Protein AF-T1DF82-F1 (afdb_monomer_lite)

Secondary structure (DSSP, 8-state):
---SSHHHHHHHHHHHHHHHHHHHHHSTT-HHHHHHHTTTT--TTT---------SGGGTT--HHHHHHHHHHTTS-S--EE-TTS-EE-HHHHS---

Organism: NCBI:txid410659

Sequence (98 aa):
MLDRENAQQQEALGIVGVNLLYGAFFYHYEPEILLKSLMDGISAERIEIDMIEFTGIEFRHVDNRIMSLRLVELGLSAAAMFGPSGEVLQPSEVLHKR

Structure (mmCIF, N/CA/C/O backbone):
data_AF-T1DF82-F1
#
_entry.id   AF-T1DF82-F1
#
loop_
_atom_site.group_PDB
_atom_site.id
_atom_site.type_symbol
_atom_site.label_atom_id
_atom_site.label_alt_id
_atom_site.label_comp_id
_atom_site.label_asym_id
_atom_site.label_entity_id
_atom_site.label_seq_id
_atom_site.pdbx_PDB_ins_code
_atom_site.Cartn_x
_atom_site.Cartn_y
_atom_site.Cartn_z
_atom_site.occupancy
_atom_site.B_iso_or_equiv
_atom_site.auth_seq_id
_atom_site.auth_comp_id
_atom_site.auth_asym_id
_atom_site.auth_atom_id
_atom_site.pdbx_PDB_model_num
ATOM 1 N N . MET A 1 1 ? -6.522 5.742 6.526 1.00 90.44 1 MET A N 1
ATOM 2 C CA . MET A 1 1 ? -6.673 5.222 7.909 1.00 90.44 1 MET A CA 1
ATOM 3 C C . MET A 1 1 ? -8.142 5.026 8.201 1.00 90.44 1 MET A C 1
ATOM 5 O O . MET A 1 1 ? -8.916 5.922 7.885 1.00 90.44 1 MET A O 1
ATOM 9 N N . LEU A 1 2 ? -8.508 3.888 8.787 1.00 90.25 2 LEU A N 1
ATOM 10 C CA . LEU A 1 2 ? -9.908 3.527 9.035 1.00 90.25 2 LEU A CA 1
ATOM 11 C C . LEU A 1 2 ? -10.241 3.448 10.535 1.00 90.25 2 LEU A C 1
ATOM 13 O O . LEU A 1 2 ? -11.387 3.679 10.925 1.00 90.25 2 LEU A O 1
ATOM 17 N N . ASP A 1 3 ? -9.231 3.218 11.381 1.00 94.25 3 ASP A N 1
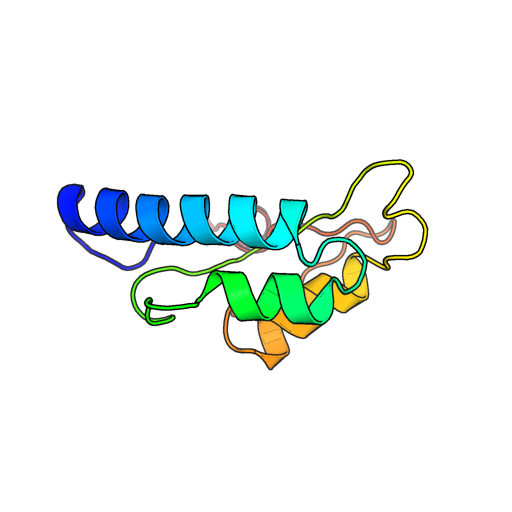ATOM 18 C CA . ASP A 1 3 ? -9.352 3.362 12.834 1.00 94.25 3 ASP A CA 1
ATOM 19 C C . ASP A 1 3 ? -9.765 4.795 13.221 1.00 94.25 3 ASP A C 1
ATOM 21 O O . ASP A 1 3 ? -9.330 5.776 12.612 1.00 94.25 3 ASP A O 1
ATOM 25 N N . ARG A 1 4 ? -10.597 4.929 14.262 1.00 93.75 4 ARG A N 1
ATOM 26 C CA . ARG A 1 4 ? -11.140 6.229 14.706 1.00 93.75 4 ARG A CA 1
ATOM 27 C C . ARG A 1 4 ? -10.236 6.963 15.689 1.00 93.75 4 ARG A C 1
ATOM 29 O O . ARG A 1 4 ? -10.264 8.190 15.737 1.00 93.75 4 ARG A O 1
ATOM 36 N N . GLU A 1 5 ? -9.478 6.225 16.494 1.00 96.38 5 GLU A N 1
ATOM 37 C CA . GLU A 1 5 ? -8.627 6.791 17.536 1.00 96.38 5 GLU A CA 1
ATOM 38 C C . GLU A 1 5 ? -7.166 6.861 17.091 1.00 96.38 5 GLU A C 1
ATOM 40 O O . GLU A 1 5 ? -6.616 5.902 16.552 1.00 96.38 5 GLU A O 1
ATOM 45 N N . ASN A 1 6 ? -6.497 7.973 17.403 1.00 96.00 6 ASN A N 1
ATOM 46 C CA . ASN A 1 6 ? -5.093 8.189 17.036 1.00 96.00 6 ASN A CA 1
ATOM 47 C C . ASN A 1 6 ? -4.157 7.088 17.562 1.00 96.00 6 ASN A C 1
ATOM 49 O O . ASN A 1 6 ? -3.204 6.726 16.882 1.00 96.00 6 ASN A O 1
ATOM 53 N N . ALA A 1 7 ? -4.415 6.551 18.759 1.00 97.31 7 ALA A N 1
ATOM 54 C CA . ALA A 1 7 ? -3.599 5.479 19.330 1.00 97.31 7 ALA A CA 1
ATOM 55 C C . ALA A 1 7 ? -3.683 4.190 18.493 1.00 97.31 7 ALA A C 1
ATOM 57 O O . ALA A 1 7 ? -2.660 3.576 18.199 1.00 97.31 7 ALA A O 1
ATOM 58 N N . GLN A 1 8 ? -4.888 3.829 18.046 1.00 96.12 8 GLN A N 1
ATOM 59 C CA . GLN A 1 8 ? -5.122 2.664 17.188 1.00 96.12 8 GLN A CA 1
ATOM 60 C C . GLN A 1 8 ? -4.507 2.869 15.799 1.00 96.12 8 GLN A C 1
ATOM 62 O O . GLN A 1 8 ? -3.868 1.966 15.266 1.00 96.12 8 GLN A O 1
ATOM 67 N N . GLN A 1 9 ? -4.616 4.083 15.251 1.00 96.12 9 GLN A N 1
ATOM 68 C CA . GLN A 1 9 ? -3.977 4.443 13.987 1.00 96.12 9 GLN A CA 1
ATOM 69 C C . GLN A 1 9 ? -2.447 4.323 14.049 1.00 96.12 9 GLN A C 1
ATOM 71 O O . GLN A 1 9 ? -1.834 3.806 13.118 1.00 96.12 9 GLN A O 1
ATOM 76 N N . GLN A 1 10 ? -1.824 4.785 15.139 1.00 96.50 10 GLN A N 1
ATOM 77 C CA . GLN A 1 10 ? -0.373 4.693 15.335 1.00 96.50 10 GLN A CA 1
ATOM 78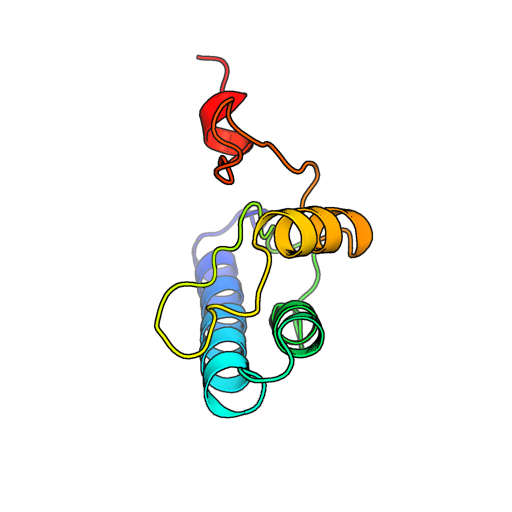 C C . GLN A 1 10 ? 0.100 3.245 15.454 1.00 96.50 10 GLN A C 1
ATOM 80 O O . GLN A 1 10 ? 1.123 2.890 14.875 1.00 96.50 10 GLN A O 1
ATOM 85 N N . GLU A 1 11 ? -0.645 2.408 16.173 1.00 96.50 11 GLU A N 1
ATOM 86 C CA . GLU A 1 11 ? -0.364 0.977 16.266 1.00 96.50 11 GLU A CA 1
ATOM 87 C C . GLU A 1 11 ? -0.440 0.309 14.886 1.00 96.50 11 GLU A C 1
ATOM 89 O O . GLU A 1 11 ? 0.510 -0.356 14.472 1.00 96.50 11 GLU A O 1
ATOM 94 N N . ALA A 1 12 ? -1.531 0.537 14.148 1.00 96.31 12 ALA A N 1
ATOM 95 C CA . ALA A 1 12 ? -1.728 -0.003 12.807 1.00 96.31 12 ALA A CA 1
ATOM 96 C C . ALA A 1 12 ? -0.602 0.409 11.846 1.00 96.31 12 ALA A C 1
ATOM 98 O O . ALA A 1 12 ? -0.019 -0.430 11.158 1.00 96.31 12 ALA A O 1
ATOM 99 N N . LEU A 1 13 ? -0.255 1.699 11.844 1.00 96.00 13 LEU A N 1
ATOM 100 C CA . LEU A 1 13 ? 0.834 2.232 11.032 1.00 96.00 13 LEU A CA 1
ATOM 101 C C . LEU A 1 13 ? 2.194 1.660 11.453 1.00 96.00 13 LEU A C 1
ATOM 103 O O . LEU A 1 13 ? 3.035 1.393 10.598 1.00 96.00 13 LEU A O 1
ATOM 107 N N . GLY A 1 14 ? 2.408 1.443 12.752 1.00 97.00 14 GLY A N 1
ATOM 108 C CA . GLY A 1 14 ? 3.615 0.815 13.281 1.00 97.00 14 GLY A CA 1
ATOM 109 C C . GLY A 1 14 ? 3.799 -0.613 12.769 1.00 97.00 14 GLY A C 1
ATOM 110 O O . GLY A 1 14 ? 4.888 -0.954 12.310 1.00 97.00 14 GLY A O 1
ATOM 111 N N . ILE A 1 15 ? 2.734 -1.421 12.780 1.00 97.50 15 ILE A N 1
ATOM 112 C CA . ILE A 1 15 ? 2.749 -2.791 12.241 1.00 97.50 15 ILE A CA 1
ATOM 113 C C . ILE A 1 15 ? 3.079 -2.772 10.745 1.00 97.50 15 ILE A C 1
ATOM 115 O O . ILE A 1 15 ? 4.043 -3.409 10.324 1.00 97.50 15 ILE A O 1
ATOM 119 N N . VAL A 1 16 ? 2.350 -1.979 9.949 1.00 96.94 16 VAL A N 1
ATOM 120 C CA . VAL A 1 16 ? 2.596 -1.883 8.498 1.00 96.94 16 VAL A CA 1
ATOM 121 C C . VAL A 1 16 ? 3.998 -1.352 8.197 1.00 96.94 16 VAL A C 1
ATOM 123 O O . VAL A 1 16 ? 4.645 -1.825 7.267 1.00 96.94 16 VAL A O 1
ATOM 126 N N . GLY A 1 17 ? 4.517 -0.422 9.001 1.00 97.25 17 GLY A N 1
ATOM 127 C CA . GLY A 1 17 ? 5.889 0.069 8.878 1.00 97.25 17 GLY A CA 1
ATOM 128 C C . GLY A 1 17 ? 6.936 -1.027 9.0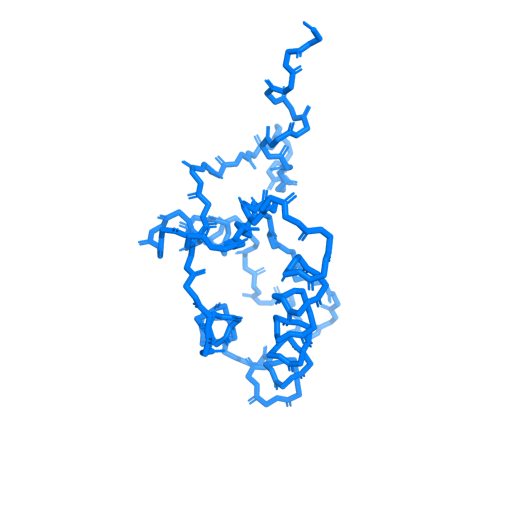93 1.00 97.25 17 GLY A C 1
ATOM 129 O O . GLY A 1 17 ? 7.890 -1.124 8.321 1.00 97.25 17 GLY A O 1
ATOM 130 N N . VAL A 1 18 ? 6.752 -1.889 10.100 1.00 98.12 18 VAL A N 1
ATOM 131 C CA . VAL A 1 18 ? 7.630 -3.051 10.330 1.00 98.12 18 VAL A CA 1
ATOM 132 C C . VAL A 1 18 ? 7.531 -4.046 9.174 1.00 98.12 18 VAL A C 1
ATOM 134 O O . VAL A 1 18 ? 8.564 -4.500 8.679 1.00 98.12 18 VAL A O 1
ATOM 137 N N . ASN A 1 19 ? 6.318 -4.333 8.699 1.00 97.69 19 ASN A N 1
ATOM 138 C CA . ASN A 1 19 ? 6.094 -5.220 7.560 1.00 97.69 19 ASN A CA 1
ATOM 139 C C . ASN A 1 19 ? 6.745 -4.680 6.281 1.00 97.69 19 ASN A C 1
ATOM 141 O O . ASN A 1 19 ? 7.386 -5.433 5.554 1.00 97.69 19 ASN A O 1
ATOM 145 N N . LEU A 1 20 ? 6.653 -3.370 6.032 1.00 96.69 20 LEU A N 1
ATOM 146 C CA . LEU A 1 20 ? 7.297 -2.714 4.895 1.00 96.69 20 LEU A CA 1
ATOM 147 C C . LEU A 1 20 ? 8.818 -2.855 4.955 1.00 96.69 20 LEU A C 1
ATOM 149 O O . LEU A 1 20 ? 9.438 -3.208 3.953 1.00 96.69 20 LEU A O 1
ATOM 153 N N . LEU A 1 21 ? 9.423 -2.607 6.122 1.00 97.31 21 LEU A N 1
ATOM 154 C CA . LEU A 1 21 ? 10.860 -2.801 6.305 1.00 97.31 21 LEU A CA 1
ATOM 155 C C . LEU A 1 21 ? 11.239 -4.259 6.040 1.00 97.31 21 LEU A C 1
ATOM 157 O O . LEU A 1 21 ? 12.145 -4.521 5.253 1.00 97.31 21 LEU A O 1
ATOM 161 N N . TYR A 1 22 ? 10.524 -5.208 6.641 1.00 97.81 22 TYR A N 1
ATOM 162 C CA . TYR A 1 22 ? 10.774 -6.630 6.429 1.00 97.81 22 TYR A CA 1
ATOM 163 C C . TYR A 1 22 ? 10.663 -7.011 4.945 1.00 97.81 22 TYR A C 1
ATOM 165 O O . TYR A 1 22 ? 11.593 -7.588 4.383 1.00 97.81 22 TYR A O 1
ATOM 173 N N . GLY A 1 23 ? 9.576 -6.620 4.282 1.00 96.25 23 GLY A N 1
ATOM 174 C CA . GLY A 1 23 ? 9.360 -6.870 2.862 1.00 96.25 23 GLY A CA 1
ATOM 175 C C . GLY A 1 23 ? 10.457 -6.262 1.987 1.00 96.25 23 GLY A C 1
ATOM 176 O O . GLY A 1 23 ? 10.971 -6.935 1.098 1.00 96.25 23 GLY A O 1
ATOM 177 N N . ALA A 1 24 ? 10.906 -5.040 2.277 1.00 93.88 24 ALA A N 1
ATOM 178 C CA . ALA A 1 24 ? 12.014 -4.419 1.556 1.00 93.88 24 ALA A CA 1
ATOM 179 C C . ALA A 1 24 ? 13.344 -5.180 1.741 1.00 93.88 24 ALA A C 1
ATOM 181 O O . ALA A 1 24 ? 14.096 -5.352 0.784 1.00 93.88 24 ALA A O 1
ATOM 182 N N . PHE A 1 25 ? 13.646 -5.686 2.939 1.00 95.31 25 PHE A N 1
ATOM 183 C CA . PHE A 1 25 ? 14.888 -6.433 3.169 1.00 95.31 25 PHE A CA 1
ATOM 184 C C . PHE A 1 25 ? 14.853 -7.853 2.592 1.00 95.31 25 PHE A C 1
ATOM 186 O O . PHE A 1 25 ? 15.857 -8.305 2.041 1.00 95.31 25 PHE A O 1
ATOM 193 N N . PHE A 1 26 ? 13.716 -8.545 2.684 1.00 96.88 26 PHE A N 1
ATOM 194 C CA . PHE A 1 26 ? 13.640 -9.986 2.420 1.00 96.88 26 PHE A CA 1
ATOM 195 C C . PHE A 1 26 ? 12.847 -10.374 1.166 1.00 96.88 26 PHE A C 1
ATOM 197 O O . PHE A 1 26 ? 13.070 -11.465 0.648 1.00 96.88 26 PHE A O 1
ATOM 204 N N . TYR A 1 27 ? 11.978 -9.499 0.649 1.00 96.31 27 TYR A N 1
ATOM 205 C CA . TYR A 1 27 ? 11.090 -9.765 -0.494 1.00 96.31 27 TYR A CA 1
ATOM 206 C C . TYR A 1 27 ? 11.218 -8.744 -1.639 1.00 96.31 27 TYR A C 1
ATOM 208 O O . TYR A 1 27 ? 10.401 -8.754 -2.554 1.00 96.31 27 TYR A O 1
ATOM 216 N N . HIS A 1 28 ? 12.230 -7.867 -1.653 1.00 93.19 28 HIS A N 1
ATOM 217 C CA . HIS A 1 28 ? 12.381 -6.843 -2.707 1.00 93.19 28 HIS A CA 1
ATOM 218 C C . HIS A 1 28 ? 12.500 -7.408 -4.132 1.00 93.19 28 HIS A C 1
ATOM 220 O O . HIS A 1 28 ? 12.162 -6.715 -5.088 1.00 93.19 28 HIS A O 1
ATOM 226 N N . TYR A 1 29 ? 12.970 -8.648 -4.283 1.00 94.75 29 TYR A N 1
ATOM 227 C CA . TYR A 1 29 ? 13.057 -9.343 -5.572 1.00 94.75 29 TYR A CA 1
ATOM 228 C C . TYR A 1 29 ? 11.734 -10.017 -5.985 1.00 94.75 29 TYR A C 1
ATOM 230 O O . TYR A 1 29 ? 11.603 -10.453 -7.126 1.00 94.75 29 TYR A O 1
ATOM 238 N N . GLU A 1 30 ? 10.741 -10.067 -5.089 1.00 95.44 30 GLU A N 1
ATOM 239 C CA . GLU A 1 30 ? 9.388 -10.582 -5.331 1.00 95.44 30 GLU A CA 1
ATOM 240 C C . GLU A 1 30 ? 8.325 -9.551 -4.888 1.00 95.44 30 GLU A C 1
ATOM 242 O O . GLU A 1 30 ? 7.675 -9.720 -3.851 1.00 95.44 30 GLU A O 1
ATOM 247 N N . PRO A 1 31 ? 8.098 -8.475 -5.672 1.00 93.75 31 PRO A N 1
ATOM 248 C CA . PRO A 1 31 ? 7.210 -7.365 -5.301 1.00 93.75 31 PRO A CA 1
ATOM 249 C C . PRO A 1 31 ? 5.778 -7.778 -4.941 1.00 93.75 31 PRO A C 1
ATOM 251 O O . PRO A 1 31 ? 5.163 -7.174 -4.065 1.00 93.75 31 PRO A O 1
ATOM 254 N N . GLU A 1 32 ? 5.240 -8.827 -5.574 1.00 93.81 32 GLU A N 1
ATOM 255 C CA . GLU A 1 32 ? 3.909 -9.347 -5.235 1.00 93.81 32 GLU A CA 1
ATOM 256 C C . GLU A 1 32 ? 3.862 -9.980 -3.833 1.00 93.81 32 GLU A C 1
ATOM 258 O O . GLU A 1 32 ? 2.839 -9.884 -3.152 1.00 93.81 32 GLU A O 1
ATOM 263 N N . ILE A 1 33 ? 4.948 -10.626 -3.390 1.00 95.75 33 ILE A N 1
ATOM 264 C CA . ILE A 1 33 ? 5.053 -11.173 -2.029 1.00 95.75 33 ILE A CA 1
ATOM 265 C C . ILE A 1 33 ? 5.218 -10.029 -1.035 1.00 95.75 33 ILE A C 1
ATOM 267 O O . ILE A 1 33 ? 4.514 -10.000 -0.026 1.00 95.75 33 ILE A O 1
ATOM 271 N N . LEU A 1 34 ? 6.077 -9.055 -1.355 1.00 95.88 34 LEU A N 1
ATOM 272 C CA . LEU A 1 34 ? 6.246 -7.845 -0.555 1.00 95.88 34 LEU A CA 1
ATOM 273 C C . LEU A 1 34 ? 4.892 -7.169 -0.311 1.00 95.88 34 LEU A C 1
ATOM 275 O O . LEU A 1 34 ? 4.538 -6.926 0.840 1.00 95.88 34 LEU A O 1
ATOM 279 N N . LEU A 1 35 ? 4.102 -6.953 -1.367 1.00 94.50 35 LEU A N 1
ATOM 280 C CA . LEU A 1 35 ? 2.785 -6.321 -1.282 1.00 94.50 35 LEU A CA 1
ATOM 281 C C . LEU A 1 35 ? 1.840 -7.059 -0.328 1.00 94.50 35 LEU A C 1
ATOM 283 O O . LEU A 1 35 ? 1.200 -6.434 0.513 1.00 94.50 35 LEU A O 1
ATOM 287 N N . LYS A 1 36 ? 1.776 -8.391 -0.435 1.00 94.25 36 LYS A N 1
ATOM 288 C CA . LYS A 1 36 ? 0.936 -9.227 0.436 1.00 94.25 36 LYS A CA 1
ATOM 289 C C . LYS A 1 36 ? 1.387 -9.156 1.894 1.00 94.25 36 LYS A C 1
ATOM 291 O O . LYS A 1 36 ? 0.539 -9.029 2.771 1.00 94.25 36 LYS A O 1
ATOM 296 N N . SER A 1 37 ? 2.700 -9.170 2.140 1.00 96.00 37 SER A N 1
ATOM 297 C CA . SER A 1 37 ? 3.252 -9.131 3.501 1.00 96.00 37 SER A CA 1
ATOM 298 C C . SER A 1 37 ? 2.977 -7.826 4.247 1.00 96.00 37 SER A C 1
ATOM 300 O O . SER A 1 37 ? 3.021 -7.808 5.474 1.00 96.00 37 SER A O 1
ATOM 302 N N . LEU A 1 38 ? 2.638 -6.730 3.550 1.00 95.75 38 LEU A N 1
ATOM 303 C CA . LEU A 1 38 ? 2.316 -5.455 4.206 1.00 95.75 38 LEU A CA 1
ATOM 304 C C . LEU A 1 38 ? 1.164 -5.594 5.209 1.00 95.75 38 LEU A C 1
ATOM 306 O O . LEU A 1 38 ? 1.153 -4.897 6.223 1.00 95.75 38 LEU A O 1
ATOM 310 N N . MET A 1 39 ? 0.244 -6.527 4.959 1.00 94.75 39 MET A N 1
ATOM 311 C CA . MET A 1 39 ? -0.932 -6.767 5.796 1.00 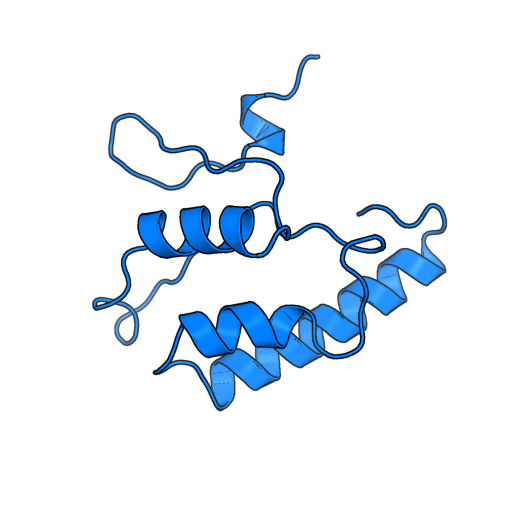94.75 39 MET A CA 1
ATOM 312 C C . MET A 1 39 ? -0.743 -7.882 6.829 1.00 94.75 39 MET A C 1
ATOM 314 O O . MET A 1 39 ? -1.697 -8.253 7.515 1.00 94.75 39 MET A O 1
ATOM 318 N N . ASP A 1 40 ? 0.467 -8.420 6.980 1.00 95.19 40 ASP A N 1
ATOM 319 C CA . ASP A 1 40 ? 0.725 -9.471 7.959 1.00 95.19 40 ASP A CA 1
ATOM 320 C C . ASP A 1 40 ? 0.402 -8.974 9.377 1.00 95.19 40 ASP A C 1
ATOM 322 O O . ASP A 1 40 ? 0.952 -7.989 9.870 1.00 95.19 40 ASP A O 1
ATOM 326 N N . GLY A 1 41 ? -0.535 -9.654 10.042 1.00 93.12 41 GLY A N 1
ATOM 327 C CA . GLY A 1 41 ? -0.961 -9.305 11.399 1.00 93.12 41 GLY A CA 1
ATOM 328 C C . GLY A 1 41 ? -1.894 -8.092 11.506 1.00 93.12 41 GLY A C 1
ATOM 329 O O . GLY A 1 41 ? -2.157 -7.651 12.625 1.00 93.12 41 GLY A O 1
ATOM 330 N N . ILE A 1 42 ? -2.433 -7.569 10.396 1.00 93.6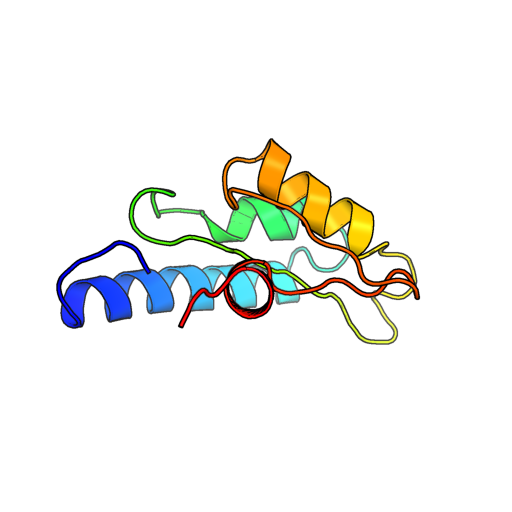2 42 ILE A N 1
ATOM 331 C CA . ILE A 1 42 ? -3.398 -6.463 10.417 1.00 93.62 42 ILE A CA 1
ATOM 332 C C . ILE A 1 42 ? -4.544 -6.656 9.412 1.00 93.62 42 ILE A C 1
ATOM 334 O O . ILE A 1 42 ? -4.360 -7.113 8.291 1.00 93.62 42 ILE A O 1
ATOM 338 N N . SER A 1 43 ? -5.766 -6.305 9.824 1.00 90.25 43 SER A N 1
ATOM 339 C CA . SER A 1 43 ? -6.943 -6.335 8.947 1.00 90.25 43 SER A CA 1
ATOM 340 C C . SER A 1 43 ? -6.972 -5.124 8.009 1.00 90.25 43 SER A C 1
ATOM 342 O O . SER A 1 43 ? -6.681 -4.004 8.436 1.00 90.25 43 SER A O 1
ATOM 344 N N . ALA A 1 44 ? -7.432 -5.329 6.771 1.00 87.25 44 ALA A N 1
ATOM 345 C CA . ALA A 1 44 ? -7.731 -4.257 5.814 1.00 87.25 44 ALA A CA 1
ATOM 346 C C . ALA A 1 44 ? -8.825 -3.288 6.307 1.00 87.25 44 ALA A C 1
ATOM 348 O O . ALA A 1 44 ? -8.972 -2.197 5.778 1.00 87.25 44 ALA A O 1
ATOM 349 N N . GLU A 1 45 ? -9.566 -3.637 7.364 1.00 89.88 45 GLU A N 1
ATOM 350 C CA . GLU A 1 45 ? -10.531 -2.735 8.008 1.00 89.88 45 GLU A CA 1
ATOM 351 C C . GLU A 1 45 ? -9.874 -1.640 8.864 1.00 89.88 45 GLU A C 1
ATOM 353 O O . GLU A 1 45 ? -10.555 -0.697 9.261 1.00 89.88 45 GLU A O 1
ATOM 358 N N . ARG A 1 46 ? -8.573 -1.750 9.176 1.00 93.00 46 ARG A N 1
ATOM 359 C CA . ARG A 1 46 ? -7.841 -0.770 10.006 1.00 93.00 46 ARG A CA 1
ATOM 360 C C . ARG A 1 46 ? -7.053 0.234 9.170 1.00 93.00 46 ARG A C 1
ATOM 362 O O . ARG A 1 46 ? -6.935 1.412 9.533 1.00 93.00 46 ARG A O 1
ATOM 369 N N . ILE A 1 47 ? -6.523 -0.225 8.040 1.00 92.00 47 ILE A N 1
ATOM 370 C CA . ILE A 1 47 ? -5.664 0.554 7.156 1.00 92.00 47 ILE A CA 1
ATOM 371 C C . ILE A 1 47 ? -5.934 0.209 5.693 1.00 92.00 47 ILE A C 1
ATOM 373 O O . ILE A 1 47 ? -6.132 -0.950 5.345 1.00 92.00 47 ILE A O 1
ATOM 377 N N . GLU A 1 48 ? -5.915 1.246 4.863 1.00 92.06 48 GLU A N 1
ATOM 378 C CA . GLU A 1 48 ? -6.009 1.158 3.408 1.00 92.06 48 GLU A CA 1
ATOM 379 C C . GLU A 1 48 ? -4.643 1.542 2.831 1.00 92.06 48 GLU A C 1
ATOM 381 O O . GLU A 1 48 ? -3.988 2.458 3.346 1.00 92.06 48 GLU A O 1
ATOM 386 N N . ILE A 1 49 ? -4.200 0.821 1.801 1.00 93.06 49 ILE A N 1
ATOM 387 C CA . ILE A 1 49 ? -2.972 1.110 1.059 1.00 93.06 49 ILE A CA 1
ATOM 388 C C . ILE A 1 49 ? -3.396 1.604 -0.322 1.00 93.06 49 ILE A C 1
ATOM 390 O O . ILE A 1 49 ? -3.432 0.844 -1.284 1.00 93.06 49 ILE A O 1
ATOM 394 N N . ASP A 1 50 ? -3.732 2.891 -0.409 1.00 90.06 50 ASP A N 1
ATOM 395 C CA . ASP A 1 50 ? -4.283 3.516 -1.620 1.00 90.06 50 ASP A CA 1
ATOM 396 C C . ASP A 1 50 ? -3.304 3.529 -2.802 1.00 90.06 50 ASP A C 1
ATOM 398 O O . ASP A 1 50 ? -3.715 3.600 -3.961 1.00 90.06 50 ASP A O 1
ATOM 402 N N . MET A 1 51 ? -2.001 3.514 -2.515 1.00 91.75 51 MET A N 1
ATOM 403 C CA . MET A 1 51 ? -0.945 3.651 -3.509 1.00 91.75 51 MET A CA 1
ATOM 404 C C . MET A 1 51 ? 0.305 2.884 -3.085 1.00 91.75 51 MET A C 1
ATOM 406 O O . MET A 1 51 ? 0.664 2.849 -1.908 1.00 91.75 51 MET A O 1
ATOM 410 N N . ILE A 1 52 ? 1.006 2.327 -4.070 1.00 93.44 52 ILE A N 1
ATOM 411 C CA . ILE A 1 52 ? 2.368 1.830 -3.916 1.00 93.44 52 ILE A CA 1
ATOM 412 C C . ILE A 1 52 ? 3.201 2.246 -5.124 1.00 93.44 52 ILE A C 1
ATOM 414 O O . ILE A 1 52 ? 2.711 2.239 -6.255 1.00 93.44 52 ILE A O 1
ATOM 418 N N . GLU A 1 53 ? 4.461 2.586 -4.876 1.00 93.75 53 GLU A N 1
ATOM 419 C CA . GLU A 1 53 ? 5.429 2.884 -5.920 1.00 93.75 53 GLU A CA 1
ATOM 420 C C . GLU A 1 53 ? 6.789 2.282 -5.561 1.00 93.75 53 GLU A C 1
ATOM 422 O O . GLU A 1 53 ? 7.338 2.514 -4.483 1.00 93.75 53 GLU A O 1
ATOM 427 N N . PHE A 1 54 ? 7.342 1.506 -6.486 1.00 94.50 54 PHE A N 1
ATOM 428 C CA . PHE A 1 54 ? 8.687 0.964 -6.418 1.00 94.50 54 PHE A CA 1
ATOM 429 C C . PHE A 1 54 ? 9.618 1.825 -7.266 1.00 94.50 54 PHE A C 1
ATOM 431 O O . PHE A 1 54 ? 9.379 2.042 -8.457 1.00 94.50 54 PHE A O 1
ATOM 438 N N . THR A 1 55 ? 10.697 2.311 -6.654 1.00 93.12 55 THR A N 1
ATOM 439 C CA . THR A 1 55 ? 11.676 3.188 -7.303 1.00 93.12 55 THR A CA 1
ATOM 440 C C . THR A 1 55 ? 13.098 2.756 -6.973 1.00 93.12 55 THR A C 1
ATOM 442 O O . THR A 1 55 ? 13.380 2.242 -5.894 1.00 93.12 55 THR A O 1
ATOM 445 N N . GLY A 1 56 ? 14.019 2.967 -7.914 1.00 93.62 56 GLY A N 1
ATOM 446 C CA . GLY A 1 56 ? 15.429 2.609 -7.757 1.00 93.62 56 GLY A CA 1
ATOM 447 C C . GLY A 1 56 ? 15.889 1.515 -8.715 1.00 93.62 56 GLY A C 1
ATOM 448 O O . GLY A 1 56 ? 15.109 0.919 -9.457 1.00 93.62 56 GLY A O 1
ATOM 449 N N . ILE A 1 57 ? 17.204 1.287 -8.728 1.00 93.31 57 ILE A N 1
ATOM 450 C CA . ILE A 1 57 ? 17.861 0.438 -9.728 1.00 93.31 57 ILE A CA 1
ATOM 451 C C . ILE A 1 57 ? 17.392 -1.021 -9.676 1.00 93.31 57 ILE A C 1
ATOM 453 O O . ILE A 1 57 ? 17.194 -1.631 -10.729 1.00 93.31 57 ILE A O 1
ATOM 457 N N . GLU A 1 58 ? 17.142 -1.522 -8.468 1.00 90.56 58 GLU A N 1
ATOM 458 C CA . GLU A 1 58 ? 16.678 -2.887 -8.224 1.00 90.56 58 GLU A CA 1
ATOM 459 C C . GLU A 1 58 ? 15.240 -3.104 -8.708 1.00 90.56 58 GLU A C 1
ATOM 461 O O . GLU A 1 58 ? 14.902 -4.204 -9.119 1.00 90.56 58 GLU A O 1
ATOM 466 N N . PHE A 1 59 ? 14.412 -2.057 -8.786 1.00 94.38 59 PHE A N 1
ATOM 467 C CA . PHE A 1 59 ? 12.995 -2.168 -9.152 1.00 94.38 59 PHE A CA 1
ATOM 468 C C . PHE A 1 59 ? 12.686 -1.825 -10.612 1.00 94.38 59 PHE A C 1
ATOM 470 O O . PHE A 1 59 ? 11.525 -1.758 -10.997 1.00 94.38 59 PHE A O 1
ATOM 477 N N . ARG A 1 60 ? 13.696 -1.658 -11.478 1.00 93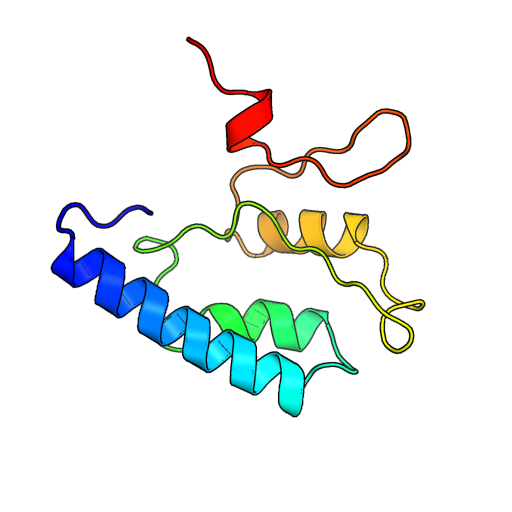.50 60 ARG A N 1
ATOM 478 C CA . ARG A 1 60 ? 13.468 -1.361 -12.912 1.00 93.50 60 ARG A CA 1
ATOM 479 C C . ARG A 1 60 ? 12.670 -2.432 -13.660 1.00 93.50 60 ARG A C 1
ATOM 481 O O . ARG A 1 60 ? 12.181 -2.171 -14.753 1.00 93.50 60 ARG A O 1
ATOM 488 N N . HIS A 1 61 ? 12.591 -3.634 -13.100 1.00 92.69 61 HIS A N 1
ATOM 489 C CA . HIS A 1 61 ? 11.814 -4.746 -13.635 1.00 92.69 61 HIS A CA 1
ATOM 490 C C . HIS A 1 61 ? 10.340 -4.723 -13.186 1.00 92.69 61 HIS A C 1
ATOM 492 O O . HIS A 1 61 ? 9.552 -5.537 -13.662 1.00 92.69 61 HIS A O 1
ATOM 498 N N . VAL A 1 62 ? 9.966 -3.819 -12.274 1.00 95.19 62 VAL A N 1
ATOM 499 C CA . VAL A 1 62 ? 8.626 -3.725 -11.690 1.00 95.19 62 VAL A CA 1
ATOM 500 C C . VAL A 1 62 ? 7.796 -2.701 -12.455 1.00 95.19 62 VAL A C 1
ATOM 502 O O . VAL A 1 62 ? 8.182 -1.542 -12.585 1.00 95.19 62 VAL A O 1
ATOM 505 N N . ASP A 1 63 ? 6.626 -3.118 -12.935 1.00 94.94 63 ASP A N 1
ATOM 506 C CA . ASP A 1 63 ? 5.624 -2.195 -13.465 1.00 94.94 63 ASP A CA 1
ATOM 507 C C . ASP A 1 63 ? 4.710 -1.731 -12.325 1.00 94.94 63 ASP A C 1
ATOM 509 O O . ASP A 1 63 ? 3.870 -2.489 -11.829 1.00 94.94 63 ASP A O 1
ATOM 513 N N . ASN A 1 64 ? 4.864 -0.470 -11.918 1.00 95.00 64 ASN A N 1
ATOM 514 C CA . ASN A 1 64 ? 4.072 0.118 -10.839 1.00 95.00 64 ASN A CA 1
ATOM 515 C C . ASN A 1 64 ? 2.566 0.081 -11.119 1.00 95.00 64 ASN A C 1
ATOM 517 O O . ASN A 1 64 ? 1.783 -0.054 -10.185 1.00 95.00 64 ASN A O 1
ATOM 521 N N . ARG A 1 65 ? 2.139 0.089 -12.387 1.00 95.25 65 ARG A N 1
ATOM 522 C CA . ARG A 1 65 ? 0.714 0.011 -12.733 1.00 95.25 65 ARG A CA 1
ATOM 523 C C . ARG A 1 65 ? 0.135 -1.354 -12.403 1.00 95.25 65 ARG A C 1
ATOM 525 O O . ARG A 1 65 ? -0.981 -1.446 -11.897 1.00 95.25 65 ARG A O 1
ATOM 532 N N . ILE A 1 66 ? 0.911 -2.411 -12.647 1.00 95.25 66 ILE A N 1
ATOM 533 C CA . ILE A 1 66 ? 0.526 -3.771 -12.263 1.00 95.25 66 ILE A CA 1
ATOM 534 C C . ILE A 1 66 ? 0.445 -3.858 -10.739 1.00 95.25 66 ILE A C 1
ATOM 536 O O . ILE A 1 66 ? -0.527 -4.395 -10.220 1.00 95.25 66 ILE A O 1
ATOM 540 N N . MET A 1 67 ? 1.405 -3.278 -10.015 1.00 95.88 67 MET A N 1
ATOM 541 C CA . MET A 1 67 ? 1.379 -3.271 -8.547 1.00 95.88 67 MET A CA 1
ATOM 542 C C . MET A 1 67 ? 0.166 -2.515 -7.989 1.00 95.88 67 MET A C 1
ATOM 544 O O . MET A 1 67 ? -0.484 -3.004 -7.067 1.00 95.88 67 MET A O 1
ATOM 548 N N . SER A 1 68 ? -0.213 -1.382 -8.587 1.00 95.06 68 SER A N 1
ATOM 549 C CA . SER A 1 68 ? -1.442 -0.671 -8.215 1.00 95.06 68 SER A CA 1
ATOM 550 C C . SER A 1 68 ? -2.704 -1.486 -8.505 1.00 95.06 68 SER A C 1
ATOM 552 O O . SER A 1 68 ? -3.627 -1.485 -7.698 1.00 95.06 68 SER A O 1
ATOM 554 N N . LEU A 1 69 ? -2.758 -2.227 -9.618 1.00 95.06 69 LEU A N 1
ATOM 555 C CA . LEU A 1 69 ? -3.875 -3.140 -9.888 1.00 95.06 69 LEU A CA 1
ATOM 556 C C . LEU A 1 69 ? -3.926 -4.288 -8.872 1.00 95.06 69 LEU A C 1
ATOM 558 O O . LEU A 1 69 ? -5.011 -4.644 -8.416 1.00 95.06 69 LEU A O 1
ATOM 562 N N . ARG A 1 70 ? -2.770 -4.822 -8.455 1.00 95.25 70 ARG A N 1
ATOM 563 C CA . ARG A 1 70 ? -2.710 -5.855 -7.412 1.00 95.25 70 ARG A CA 1
ATOM 564 C C . ARG A 1 70 ? -3.253 -5.369 -6.073 1.00 95.25 70 ARG A C 1
ATOM 566 O O . ARG A 1 70 ? -3.893 -6.159 -5.391 1.00 95.25 70 ARG A O 1
ATOM 573 N N . LEU A 1 71 ? -3.060 -4.100 -5.705 1.00 94.50 71 LEU A N 1
ATOM 574 C CA . LEU A 1 71 ? -3.686 -3.537 -4.499 1.00 94.50 71 LEU A CA 1
ATOM 575 C C . LEU A 1 71 ? -5.213 -3.677 -4.538 1.00 94.50 71 LEU A C 1
ATOM 577 O O . LEU A 1 71 ? -5.811 -4.094 -3.549 1.00 94.50 71 LEU A O 1
ATOM 581 N N . VAL A 1 72 ? -5.832 -3.389 -5.686 1.00 94.12 72 VAL A N 1
ATOM 582 C CA . VAL A 1 72 ? -7.286 -3.520 -5.871 1.00 94.12 72 VAL A CA 1
ATOM 583 C C . VAL A 1 72 ? -7.715 -4.984 -5.831 1.00 94.12 72 VAL A C 1
ATOM 585 O O . VAL A 1 72 ? -8.670 -5.331 -5.143 1.00 94.12 72 VAL A O 1
ATOM 588 N N . GLU A 1 73 ? -6.995 -5.866 -6.522 1.00 94.25 73 GLU A N 1
ATOM 589 C CA . GLU A 1 73 ? -7.299 -7.302 -6.526 1.00 94.25 73 GLU A CA 1
ATOM 590 C C . GLU A 1 73 ? -7.163 -7.952 -5.143 1.00 94.25 73 GLU A C 1
ATOM 592 O O . GLU A 1 73 ? -7.912 -8.873 -4.820 1.00 94.25 73 GLU A O 1
ATOM 597 N N . LEU A 1 74 ? -6.227 -7.472 -4.318 1.00 91.12 74 LEU A N 1
ATOM 598 C CA . LEU A 1 74 ? -6.037 -7.915 -2.936 1.00 91.12 74 LEU A CA 1
ATOM 599 C C . LEU A 1 74 ? -7.015 -7.249 -1.952 1.00 91.12 74 LEU A C 1
ATOM 601 O O . LEU A 1 74 ? -7.000 -7.586 -0.770 1.00 91.12 74 LEU A O 1
ATOM 605 N N . GLY A 1 75 ? -7.859 -6.319 -2.415 1.00 90.88 75 GLY A N 1
ATOM 606 C CA . GLY A 1 75 ? -8.807 -5.586 -1.574 1.00 90.88 75 GLY A CA 1
ATOM 607 C C . GLY A 1 75 ? -8.148 -4.583 -0.622 1.00 90.88 75 GLY A C 1
ATOM 608 O O . GLY A 1 75 ? -8.741 -4.237 0.395 1.00 90.88 75 GLY A O 1
ATOM 609 N N . LEU A 1 76 ? -6.924 -4.143 -0.929 1.00 91.19 76 LEU A N 1
ATOM 610 C CA . LEU A 1 76 ? -6.142 -3.201 -0.116 1.00 91.19 76 LEU A CA 1
ATOM 611 C C . LEU A 1 76 ? -6.373 -1.739 -0.496 1.00 91.19 76 LEU A C 1
ATOM 613 O O . LEU A 1 76 ? -6.056 -0.854 0.293 1.00 91.19 76 LEU A O 1
ATOM 617 N N . SER A 1 77 ? -6.905 -1.508 -1.695 1.00 92.25 77 SER A N 1
ATOM 618 C CA . SER A 1 77 ? -7.333 -0.206 -2.200 1.00 92.25 77 SER A CA 1
ATOM 619 C C . SER A 1 77 ? -8.658 -0.356 -2.936 1.00 92.25 77 SER A C 1
ATOM 621 O O . SER A 1 77 ? -8.881 -1.350 -3.633 1.00 92.25 77 SER A O 1
ATOM 623 N N . ALA A 1 78 ? -9.527 0.647 -2.834 1.00 90.81 78 ALA A N 1
ATOM 624 C CA . ALA A 1 78 ? -10.777 0.670 -3.587 1.00 90.81 78 ALA A CA 1
ATOM 625 C C . ALA A 1 78 ? -10.584 0.902 -5.100 1.00 90.81 78 ALA A C 1
ATOM 627 O O . ALA A 1 78 ? -11.448 0.525 -5.897 1.00 90.81 78 ALA A O 1
ATOM 628 N N . ALA A 1 79 ? -9.488 1.548 -5.514 1.00 91.69 79 ALA A N 1
ATOM 629 C CA . ALA A 1 79 ? -9.252 1.905 -6.910 1.00 91.69 79 ALA A CA 1
ATOM 630 C C . ALA A 1 79 ? -7.761 2.050 -7.242 1.00 91.69 79 ALA A C 1
ATOM 632 O O . ALA A 1 79 ? -6.950 2.436 -6.409 1.00 91.69 79 ALA A O 1
ATOM 633 N N . ALA A 1 80 ? -7.418 1.823 -8.509 1.00 93.31 80 ALA A N 1
ATOM 634 C CA . ALA A 1 80 ? -6.123 2.185 -9.075 1.00 93.31 80 ALA A CA 1
ATOM 635 C C . ALA A 1 80 ? -6.333 3.300 -10.101 1.00 93.31 80 ALA A C 1
ATOM 637 O O . ALA A 1 80 ? -7.222 3.205 -10.952 1.00 93.31 80 ALA A O 1
ATOM 638 N N . MET A 1 81 ? -5.529 4.359 -10.020 1.00 92.00 81 MET A N 1
ATOM 639 C CA . MET A 1 81 ? -5.603 5.495 -10.933 1.00 92.00 81 MET A CA 1
ATOM 640 C C . MET A 1 81 ? -4.274 5.711 -11.643 1.00 92.00 81 MET A C 1
ATOM 642 O O . MET A 1 81 ? -3.207 5.597 -11.045 1.00 92.00 81 MET A O 1
ATOM 646 N N . PHE A 1 82 ? -4.364 6.053 -12.927 1.00 92.94 82 PHE A N 1
ATOM 647 C CA . PHE A 1 82 ? -3.210 6.294 -13.782 1.00 92.94 82 PHE A CA 1
ATOM 648 C C . PHE A 1 82 ? -3.380 7.617 -14.509 1.00 92.94 82 PHE A C 1
ATOM 650 O O . PHE A 1 82 ? -4.455 7.910 -15.041 1.00 92.94 82 PHE A O 1
ATOM 657 N N . GLY A 1 83 ? -2.317 8.411 -14.520 1.00 91.62 83 GLY A N 1
ATOM 658 C CA . GLY A 1 83 ? -2.280 9.648 -15.275 1.00 91.62 83 GLY A CA 1
ATOM 659 C C . GLY A 1 83 ? -2.083 9.412 -16.773 1.00 91.62 83 GLY A C 1
ATOM 660 O O . GLY A 1 83 ? -1.864 8.282 -17.222 1.00 91.62 83 GLY A O 1
ATOM 661 N N . PRO A 1 84 ? -2.159 10.478 -17.583 1.00 90.69 84 PRO A N 1
ATOM 662 C CA . PRO A 1 84 ? -2.029 10.383 -19.035 1.00 90.69 84 PRO A CA 1
ATOM 663 C C . PRO A 1 84 ? -0.640 9.905 -19.486 1.00 90.69 84 PRO A C 1
ATOM 665 O O . PRO A 1 84 ? -0.518 9.370 -20.586 1.00 90.69 84 PRO A O 1
ATOM 668 N N . SER A 1 85 ? 0.394 10.069 -18.654 1.00 89.81 85 SER A N 1
ATOM 669 C CA . SER A 1 85 ? 1.742 9.535 -18.893 1.00 89.81 85 SER A CA 1
ATOM 670 C C . SER A 1 85 ? 1.952 8.123 -18.331 1.00 89.81 85 SER A C 1
ATOM 672 O O . SER A 1 85 ? 3.025 7.549 -18.513 1.00 89.81 85 SER A O 1
ATOM 674 N N . GLY A 1 86 ? 0.930 7.525 -17.711 1.00 85.25 86 GLY A N 1
ATOM 675 C CA . GLY A 1 86 ? 0.990 6.187 -17.125 1.00 85.25 86 GLY A CA 1
ATOM 676 C C . GLY A 1 86 ? 1.606 6.137 -15.726 1.00 85.25 86 GLY A C 1
ATOM 677 O O . GLY A 1 86 ? 1.823 5.042 -15.209 1.00 85.25 86 GLY A O 1
ATOM 678 N N . GLU A 1 87 ? 1.879 7.288 -15.116 1.00 91.00 87 GLU A N 1
ATOM 679 C CA . GLU A 1 87 ? 2.249 7.407 -13.711 1.00 91.00 87 GLU A CA 1
ATOM 680 C C . GLU A 1 87 ? 1.095 6.967 -12.805 1.00 91.00 87 GLU A C 1
ATOM 682 O O . GLU A 1 87 ? -0.081 7.179 -13.121 1.00 91.00 87 GLU A O 1
ATOM 687 N N . VAL A 1 88 ? 1.434 6.345 -11.678 1.00 91.56 88 VAL A N 1
ATOM 688 C CA . VAL A 1 88 ? 0.454 5.988 -10.652 1.00 91.56 88 VAL A CA 1
ATOM 689 C C . VAL A 1 88 ? 0.011 7.265 -9.949 1.00 91.56 88 VAL A C 1
ATOM 691 O O . VAL A 1 88 ? 0.841 8.073 -9.540 1.00 91.56 88 VAL A O 1
ATOM 694 N N . LEU A 1 89 ? -1.299 7.448 -9.820 1.00 90.94 89 LEU A N 1
ATOM 695 C CA . LEU A 1 89 ? -1.891 8.570 -9.103 1.00 90.94 89 LEU A CA 1
ATOM 696 C C . LEU A 1 89 ? -2.565 8.069 -7.833 1.00 90.94 89 LEU A C 1
ATOM 698 O O . LEU A 1 89 ? -3.236 7.036 -7.856 1.00 90.94 89 LEU A O 1
ATOM 702 N N . GLN A 1 90 ? -2.451 8.837 -6.752 1.00 88.38 90 GLN A N 1
ATOM 703 C CA . GLN A 1 90 ? -3.166 8.546 -5.519 1.00 88.38 90 GLN A CA 1
ATOM 704 C C . GLN A 1 90 ? -4.668 8.854 -5.694 1.00 88.38 90 GLN A C 1
ATOM 706 O O . GLN A 1 90 ? -5.037 10.021 -5.878 1.00 88.38 90 GLN A O 1
ATOM 711 N N . PRO A 1 91 ? -5.566 7.850 -5.617 1.00 82.94 91 PRO A N 1
ATOM 712 C CA . PRO A 1 91 ? -6.989 8.064 -5.874 1.00 82.94 91 PRO A CA 1
ATOM 713 C C . PRO A 1 91 ? -7.629 9.048 -4.899 1.00 82.94 91 PRO A C 1
ATOM 715 O O . PRO A 1 91 ? -8.430 9.890 -5.307 1.00 82.94 91 PRO A O 1
ATOM 718 N N . SER A 1 92 ? -7.249 8.969 -3.622 1.00 82.75 92 SER A N 1
ATOM 719 C CA . SER A 1 92 ? -7.768 9.840 -2.570 1.00 82.75 92 SER A CA 1
ATOM 720 C C . SER A 1 92 ? -7.432 11.311 -2.796 1.00 82.75 92 SER A C 1
ATOM 722 O O . SER A 1 92 ? -8.224 12.152 -2.390 1.00 82.75 92 SER A O 1
ATOM 724 N N . GLU A 1 93 ? -6.341 11.640 -3.495 1.00 82.94 93 GLU A N 1
ATOM 725 C CA . GLU A 1 93 ? -5.996 13.022 -3.848 1.00 82.94 93 GLU A CA 1
ATOM 726 C C . GLU A 1 93 ? -6.743 13.503 -5.097 1.00 82.94 93 GLU A C 1
ATOM 728 O O . GLU A 1 93 ? -7.262 14.619 -5.124 1.00 82.94 93 GLU A O 1
ATOM 733 N N . VAL A 1 94 ? -6.844 12.657 -6.130 1.00 81.06 94 VAL A N 1
ATOM 734 C CA . VAL A 1 94 ? -7.453 13.039 -7.417 1.00 81.06 94 VAL A CA 1
ATOM 735 C C . VAL A 1 94 ? -8.977 13.108 -7.336 1.00 81.06 94 VAL A C 1
ATOM 737 O O . VAL A 1 94 ? -9.600 13.981 -7.942 1.00 81.06 94 VAL A O 1
ATOM 740 N N . LEU A 1 95 ? -9.594 12.190 -6.590 1.00 76.06 95 LEU A N 1
ATOM 741 C CA . LEU A 1 95 ? -11.045 12.120 -6.416 1.00 76.06 95 LEU A CA 1
ATOM 742 C C . LEU A 1 95 ? -11.537 12.962 -5.238 1.00 76.06 95 LEU A C 1
ATOM 744 O O . LEU A 1 95 ? -12.746 12.990 -4.982 1.00 76.06 95 LEU A O 1
ATOM 748 N N . HIS A 1 96 ? -10.638 13.651 -4.524 1.00 71.25 96 HIS A N 1
ATOM 749 C CA . HIS A 1 96 ? -11.034 14.483 -3.402 1.00 71.25 96 HIS A CA 1
ATOM 750 C C . HIS A 1 96 ? -11.958 15.608 -3.875 1.00 71.25 96 HIS A C 1
ATOM 752 O O . HIS A 1 96 ? -11.545 16.574 -4.522 1.00 71.25 96 HIS A O 1
ATOM 758 N N . LYS A 1 97 ? -13.242 15.493 -3.535 1.00 55.84 97 LYS A N 1
ATOM 759 C CA . LYS A 1 97 ? -14.179 16.609 -3.626 1.00 55.84 97 LYS A CA 1
ATOM 760 C C . LYS A 1 97 ? -13.911 17.543 -2.448 1.00 55.84 97 LYS A C 1
ATOM 762 O O . LYS A 1 97 ? -13.933 17.092 -1.306 1.00 55.84 97 LYS A O 1
ATOM 767 N N . ARG A 1 98 ? -13.664 18.818 -2.755 1.00 47.06 98 ARG A N 1
ATOM 768 C CA . ARG A 1 98 ? -13.771 19.909 -1.776 1.00 47.06 98 ARG A CA 1
ATOM 769 C C . ARG A 1 98 ? -15.171 19.971 -1.177 1.00 47.06 98 ARG A C 1
ATOM 771 O O . ARG A 1 98 ? -16.133 19.694 -1.932 1.00 47.06 98 ARG A O 1
#

pLDDT: mean 92.12, std 7.33, range [47.06, 98.12]

Foldseek 3Di:
DQDDDPVLLVVLVVLLVVLLVVCVVPVLLPVLVSLVSSQVPHDLNSAADQADDDDDDSCPVPQRQVVNVSSCVVVRHVDWDADPVRDTDRCCVVVDDD

Radius of gyration: 13.87 Å; chains: 1; bounding box: 32×31×38 Å